Protein AF-A0A850TLX6-F1 (afdb_monomer_lite)

Secondary structure (DSSP, 8-state):
-PPPPP-STT-TTSSS--HHHHHHHHPPP----------TTTTTS--TTT--S------PPPPP----PPPSSSPPPHHHHHHHHTPPP---------SSS-HHHHHHHHHHHHHHT-S--S----TTTTTSSS-----GGGS-SSPPP-TTTTS-TTT-GGGT----

Organism: Grus americana (NCBI:txid9117)

Sequence (168 aa):
SSAQIAGIYNSPFRKSPDPMELLLRKSKPLSHRRQQMKSPFAYELYDWPTCRRPPTFPTAQPLPPIGRQKPQGPFRDTAEVLRQRYKPLEPTLRVAASINSPLEKAREEMKRERWGNRIHDNKFLPFSSYHKNEKYDPSIHRSGKYGQETYGIKHFREVQPKKWVADK

pLDDT: mean 72.55, std 11.27, range [43.19, 91.62]

Structure (mmCIF, N/CA/C/O backbone):
data_AF-A0A850TLX6-F1
#
_entry.id   AF-A0A850TLX6-F1
#
loop_
_atom_site.group_PDB
_atom_site.id
_atom_site.type_symbol
_atom_site.label_atom_id
_atom_site.label_alt_id
_atom_site.label_comp_id
_atom_site.label_asym_id
_atom_site.label_entity_id
_atom_site.label_seq_id
_atom_site.pdbx_PDB_ins_code
_atom_site.Cartn_x
_atom_site.Cartn_y
_atom_site.Cartn_z
_atom_site.occupancy
_atom_site.B_iso_or_equiv
_atom_site.auth_seq_id
_atom_site.auth_comp_id
_atom_site.auth_asym_id
_atom_site.auth_atom_id
_atom_site.pdbx_PDB_model_num
ATOM 1 N N . SER A 1 1 ? 16.279 1.098 36.290 1.00 43.19 1 SER A N 1
ATOM 2 C CA . SER A 1 1 ? 14.892 0.938 36.770 1.00 43.19 1 SER A CA 1
ATOM 3 C C . SER A 1 1 ? 14.023 1.962 36.057 1.00 43.19 1 SER A C 1
ATOM 5 O O . SER A 1 1 ? 14.469 3.086 35.868 1.00 43.19 1 SER A O 1
ATOM 7 N N . SER A 1 2 ? 12.829 1.595 35.589 1.00 59.00 2 SER A N 1
ATOM 8 C CA . SER A 1 2 ? 11.867 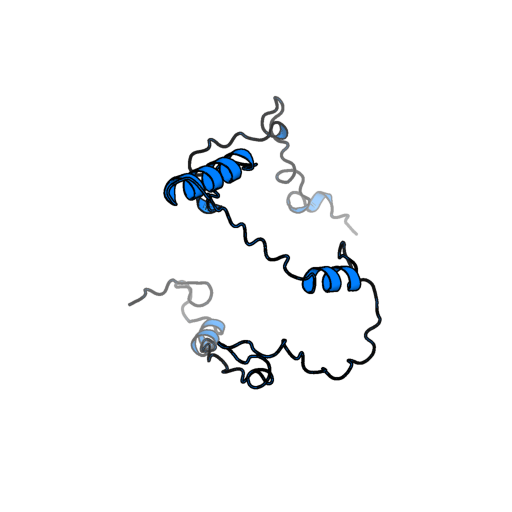2.567 35.050 1.00 59.00 2 SER A CA 1
ATOM 9 C C . SER A 1 2 ? 11.149 3.251 36.213 1.00 59.00 2 SER A C 1
ATOM 11 O O . SER A 1 2 ? 10.559 2.562 37.044 1.00 59.00 2 SER A O 1
ATOM 13 N N . ALA A 1 3 ? 11.202 4.580 36.294 1.00 70.06 3 ALA A N 1
ATOM 14 C CA . ALA A 1 3 ? 10.450 5.326 37.297 1.00 70.06 3 ALA A CA 1
ATOM 15 C C . ALA A 1 3 ? 8.946 5.234 36.987 1.00 70.06 3 ALA A C 1
ATOM 17 O O . ALA A 1 3 ? 8.517 5.547 35.877 1.00 70.06 3 ALA A O 1
ATOM 18 N N . GLN A 1 4 ? 8.149 4.769 37.951 1.00 73.00 4 GLN A N 1
ATOM 19 C CA . GLN A 1 4 ? 6.698 4.688 37.807 1.00 73.00 4 GLN A CA 1
ATOM 20 C C . GLN A 1 4 ? 6.092 6.077 38.035 1.00 73.00 4 GLN A C 1
ATOM 22 O O . GLN A 1 4 ? 6.292 6.680 39.087 1.00 73.00 4 GLN A O 1
ATOM 27 N N . ILE A 1 5 ? 5.356 6.582 37.046 1.00 79.00 5 ILE A N 1
ATOM 28 C CA . ILE A 1 5 ? 4.640 7.858 37.143 1.00 79.00 5 ILE A CA 1
ATOM 29 C C . ILE A 1 5 ? 3.299 7.615 37.846 1.00 79.00 5 ILE A C 1
ATOM 31 O O . ILE A 1 5 ? 2.643 6.590 37.625 1.00 79.00 5 ILE A O 1
ATOM 35 N N . ALA A 1 6 ? 2.894 8.545 38.711 1.00 80.50 6 ALA A N 1
ATOM 36 C CA . ALA A 1 6 ? 1.598 8.479 39.366 1.00 80.50 6 ALA A CA 1
ATOM 37 C C . ALA A 1 6 ? 0.469 8.853 38.394 1.00 80.50 6 ALA A C 1
ATOM 39 O O . ALA A 1 6 ? 0.462 9.927 37.797 1.00 80.50 6 ALA A O 1
ATOM 40 N N . GLY A 1 7 ? -0.481 7.944 38.241 1.00 82.12 7 GLY A N 1
ATOM 41 C CA . GLY A 1 7 ? -1.732 8.084 37.516 1.00 82.12 7 GLY A CA 1
ATOM 42 C C . GLY A 1 7 ? -2.940 8.074 38.456 1.00 82.12 7 GLY A C 1
ATOM 43 O O . GLY A 1 7 ? -2.842 8.309 39.659 1.00 82.12 7 GLY A O 1
ATOM 44 N N . ILE A 1 8 ? -4.113 7.809 37.883 1.00 85.06 8 ILE A N 1
ATOM 45 C CA . ILE A 1 8 ? -5.410 7.982 38.556 1.00 85.06 8 ILE A CA 1
ATOM 46 C C . ILE A 1 8 ? -5.571 7.026 39.754 1.00 85.06 8 ILE A C 1
ATOM 48 O O . ILE A 1 8 ? -6.063 7.436 40.805 1.00 85.06 8 ILE A O 1
ATOM 52 N N . TYR A 1 9 ? -5.123 5.772 39.623 1.00 86.56 9 TYR A N 1
ATOM 53 C CA . TYR A 1 9 ? -5.321 4.723 40.636 1.00 86.56 9 TYR A CA 1
ATOM 54 C C . TYR A 1 9 ? -4.180 4.616 41.671 1.00 86.56 9 TYR A C 1
ATOM 56 O O . TYR A 1 9 ? -4.390 4.094 42.766 1.00 86.56 9 TYR A O 1
ATOM 64 N N . ASN A 1 10 ? -3.003 5.182 41.379 1.00 86.00 10 ASN A N 1
ATOM 65 C CA . ASN A 1 10 ? -1.830 5.269 42.266 1.00 86.00 10 ASN A CA 1
ATOM 66 C C . ASN A 1 10 ? -1.451 6.732 42.583 1.00 86.00 10 ASN A C 1
ATOM 68 O O . ASN A 1 10 ? -0.273 7.074 42.687 1.00 86.00 10 ASN A O 1
ATOM 72 N N . SER A 1 11 ? -2.459 7.600 42.712 1.00 84.62 11 SER A N 1
ATOM 73 C CA . SER A 1 11 ? -2.281 9.021 43.022 1.00 84.62 11 SER A CA 1
ATOM 74 C C . SER A 1 11 ? -1.550 9.229 44.359 1.00 84.62 11 SER A C 1
ATOM 76 O O . SER A 1 11 ? -1.941 8.622 45.360 1.00 84.62 11 SER A O 1
ATOM 78 N N . PRO A 1 12 ? -0.550 10.132 44.425 1.00 84.69 12 PRO A N 1
ATOM 79 C CA . PRO A 1 12 ? 0.241 10.365 45.634 1.00 84.69 12 PRO A CA 1
ATOM 80 C C . PRO A 1 12 ? -0.555 11.100 46.721 1.00 84.69 12 PRO A C 1
ATOM 82 O O . PRO A 1 12 ? -0.139 11.149 47.873 1.00 84.69 12 PRO A O 1
ATOM 85 N N . PHE A 1 13 ? -1.709 11.671 46.366 1.00 85.44 13 PHE A N 1
ATOM 86 C CA . PHE A 1 13 ? -2.575 12.410 47.2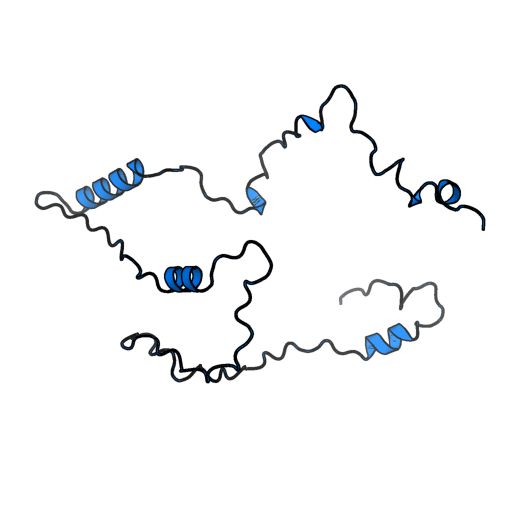84 1.00 85.44 13 PHE A CA 1
ATOM 87 C C . PHE A 1 13 ? -3.518 11.503 48.084 1.00 85.44 13 PHE A C 1
ATOM 89 O O . PHE A 1 13 ? -4.249 11.980 48.952 1.00 85.44 13 PHE A O 1
ATOM 96 N N . ARG A 1 14 ? -3.537 10.195 47.796 1.00 82.38 14 ARG A N 1
ATOM 97 C CA . ARG A 1 14 ? -4.359 9.217 48.513 1.00 82.38 14 ARG A CA 1
ATOM 98 C C . ARG A 1 14 ? -3.504 8.449 49.518 1.00 82.38 14 ARG A C 1
ATOM 100 O O . ARG A 1 14 ? -2.403 8.014 49.206 1.00 82.38 14 ARG A O 1
ATOM 107 N N . LYS A 1 15 ? -4.040 8.252 50.729 1.00 85.56 15 LYS A N 1
ATOM 108 C CA . LYS A 1 15 ? -3.360 7.522 51.818 1.00 85.56 15 LYS A CA 1
ATOM 109 C C . LYS A 1 15 ? -3.225 6.020 51.543 1.00 85.56 15 LYS A C 1
ATOM 111 O O . LYS A 1 15 ? -2.346 5.376 52.102 1.00 85.56 15 LYS A O 1
ATOM 116 N N . SER A 1 1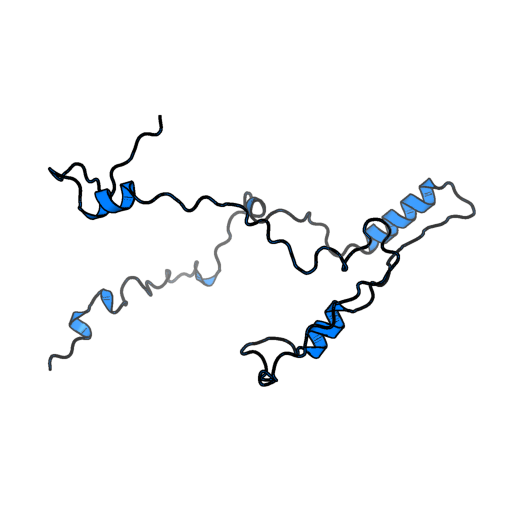6 ? -4.098 5.464 50.707 1.00 84.19 16 SER A N 1
ATOM 117 C CA . SER A 1 16 ? -4.092 4.057 50.314 1.00 84.19 16 SER A CA 1
ATOM 118 C C . SER A 1 16 ? -4.344 3.907 48.807 1.00 84.19 16 SER A C 1
ATOM 120 O O . SER A 1 16 ? -4.963 4.788 48.199 1.00 84.19 16 SER A O 1
ATOM 122 N N . PRO A 1 17 ? -3.862 2.812 48.187 1.00 83.69 17 PRO A N 1
ATOM 123 C CA . PRO A 1 17 ? -4.107 2.534 46.775 1.00 83.69 17 PRO A CA 1
ATOM 124 C C . PRO A 1 17 ? -5.599 2.361 46.489 1.00 83.69 17 PRO A C 1
ATOM 126 O O . PRO A 1 17 ? -6.332 1.801 47.306 1.00 83.69 17 PRO A O 1
ATOM 129 N N . ASP A 1 18 ? -6.037 2.799 45.310 1.00 89.12 18 ASP A N 1
ATOM 130 C CA . ASP A 1 18 ? -7.401 2.546 44.851 1.00 89.12 18 ASP A CA 1
ATOM 131 C C . ASP A 1 18 ? -7.635 1.028 44.677 1.00 89.12 18 ASP A C 1
ATOM 133 O O . ASP A 1 18 ? -6.722 0.320 44.240 1.00 89.12 18 ASP A O 1
ATOM 137 N N . PRO A 1 19 ? -8.830 0.484 44.977 1.00 91.62 19 PRO A N 1
ATOM 138 C CA . PRO A 1 19 ? -9.124 -0.931 44.746 1.00 91.62 19 PRO A CA 1
ATOM 139 C C . PRO A 1 19 ? -8.804 -1.402 43.317 1.00 91.62 19 PRO A C 1
ATOM 141 O O . PRO A 1 19 ? -8.367 -2.538 43.125 1.00 91.62 19 PRO A O 1
ATOM 144 N N . MET A 1 20 ? -8.950 -0.525 42.319 1.00 90.06 20 MET A N 1
ATOM 145 C CA . MET A 1 20 ? -8.614 -0.819 40.927 1.00 90.06 20 MET A CA 1
ATOM 146 C C . MET A 1 20 ? -7.104 -1.008 40.704 1.00 90.06 20 MET A C 1
ATOM 148 O O . MET A 1 20 ? -6.705 -1.877 39.932 1.00 90.06 20 MET A O 1
ATOM 152 N N . GLU A 1 21 ? -6.246 -0.276 41.424 1.00 90.19 21 GLU A N 1
ATOM 153 C CA . GLU A 1 21 ? -4.782 -0.446 41.380 1.00 90.19 21 GLU A CA 1
ATOM 154 C C . GLU A 1 21 ? -4.382 -1.864 41.815 1.00 90.19 21 GLU A C 1
ATOM 156 O O . GLU A 1 21 ? -3.504 -2.491 41.217 1.00 90.19 21 GLU A O 1
ATOM 161 N N . LEU A 1 22 ? -5.063 -2.414 42.827 1.00 88.69 22 LEU A N 1
ATOM 162 C CA . LEU A 1 22 ? -4.810 -3.776 43.306 1.00 88.69 22 LEU A CA 1
ATOM 163 C C . LEU A 1 22 ? -5.201 -4.837 42.269 1.00 88.69 22 LEU A C 1
ATOM 165 O O . LEU A 1 22 ? -4.529 -5.865 42.166 1.00 88.69 22 LEU A O 1
ATOM 169 N N . LEU A 1 23 ? -6.263 -4.596 41.497 1.00 90.44 23 LEU A N 1
ATOM 170 C CA . LEU A 1 23 ? -6.683 -5.475 40.403 1.00 90.44 23 LEU A CA 1
ATOM 171 C C . LEU A 1 23 ? -5.700 -5.408 39.229 1.00 90.44 23 LEU A C 1
ATOM 173 O O . LEU A 1 23 ? -5.268 -6.447 38.727 1.00 90.44 23 LEU A O 1
ATOM 177 N N . LEU A 1 24 ? -5.282 -4.201 38.841 1.00 85.69 24 LEU A N 1
ATOM 178 C CA . LEU A 1 24 ? -4.341 -3.984 37.741 1.00 85.69 24 LEU A CA 1
ATOM 179 C C . LEU A 1 24 ? -2.971 -4.610 38.023 1.00 85.69 24 LEU A C 1
ATOM 181 O O . LEU A 1 24 ? -2.413 -5.258 37.139 1.00 85.69 24 LEU A O 1
ATOM 185 N N . ARG A 1 25 ? -2.468 -4.533 39.262 1.00 84.75 25 ARG A N 1
ATOM 186 C CA . ARG A 1 25 ? -1.218 -5.207 39.669 1.00 84.75 25 ARG A CA 1
ATOM 187 C C . ARG A 1 25 ? -1.258 -6.727 39.518 1.00 84.75 25 ARG A C 1
ATOM 189 O O . ARG A 1 25 ? -0.219 -7.346 39.308 1.00 84.75 25 ARG A O 1
ATOM 196 N N . LYS A 1 26 ? -2.439 -7.337 39.652 1.00 88.00 26 LYS A N 1
ATOM 197 C CA . LYS A 1 26 ? -2.631 -8.786 39.477 1.00 88.00 26 LYS A CA 1
ATOM 198 C C . LYS A 1 26 ? -2.806 -9.176 38.012 1.00 88.00 26 LYS A C 1
ATOM 200 O O . LYS A 1 26 ? -2.608 -10.342 37.669 1.00 88.00 26 LYS A O 1
ATOM 205 N N . SER A 1 27 ? -3.175 -8.226 37.153 1.00 83.69 27 SER A N 1
ATOM 206 C 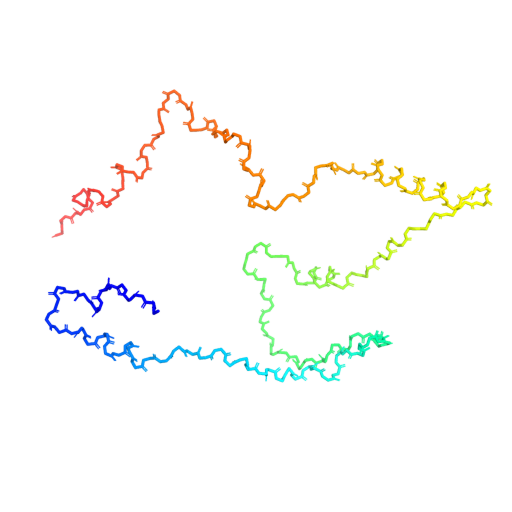CA . SER A 1 27 ? -3.290 -8.472 35.723 1.00 83.69 27 SER A CA 1
ATOM 207 C C . SER A 1 27 ? -1.900 -8.700 35.128 1.00 83.69 27 SER A C 1
ATOM 209 O O . SER A 1 27 ? -0.984 -7.894 35.285 1.00 83.69 27 SER A O 1
ATOM 211 N N . LYS A 1 28 ? -1.715 -9.840 34.463 1.00 80.25 28 LYS A N 1
ATOM 212 C CA . LYS A 1 28 ? -0.536 -10.075 33.631 1.00 80.25 28 LYS A CA 1
ATOM 213 C C . LYS A 1 28 ? -0.909 -9.665 32.210 1.00 80.25 28 LYS A C 1
ATOM 215 O O . LYS A 1 28 ? -1.974 -10.087 31.752 1.00 80.25 28 LYS A O 1
ATOM 220 N N . PRO A 1 29 ? -0.075 -8.885 31.499 1.00 75.00 29 PRO A N 1
ATOM 221 C CA . PRO A 1 29 ? -0.309 -8.662 30.084 1.00 75.00 29 PRO A CA 1
ATOM 222 C C . PRO A 1 29 ? -0.386 -10.028 29.409 1.00 75.00 29 PRO A C 1
ATOM 224 O O . PRO A 1 29 ? 0.418 -10.918 29.710 1.00 75.00 29 PRO A O 1
ATOM 227 N N . LEU A 1 30 ? -1.375 -10.209 28.532 1.00 71.81 30 LEU A N 1
ATOM 228 C CA . LEU A 1 30 ? -1.444 -11.400 27.701 1.00 71.81 30 LEU A CA 1
ATOM 229 C C . LEU A 1 30 ? -0.112 -11.481 26.964 1.00 71.81 30 LEU A C 1
ATOM 231 O O . LEU A 1 30 ? 0.188 -10.647 26.109 1.00 71.81 30 LEU A O 1
ATOM 235 N N . SER A 1 31 ? 0.723 -12.450 27.349 1.00 65.56 31 SER A N 1
ATOM 236 C CA . SER A 1 31 ? 1.919 -12.756 26.584 1.00 65.56 31 SER A CA 1
ATOM 237 C C . SER A 1 31 ? 1.429 -12.996 25.168 1.00 65.56 31 SER A C 1
ATOM 239 O O . SER A 1 31 ? 0.516 -13.803 24.964 1.00 65.56 31 SER A O 1
ATOM 241 N N . HIS A 1 32 ? 1.997 -12.279 24.199 1.00 62.28 32 HIS A N 1
ATOM 242 C CA . HIS A 1 32 ? 1.855 -12.636 22.800 1.00 62.28 32 HIS A CA 1
ATOM 243 C C . HIS A 1 32 ? 2.573 -13.974 22.612 1.00 62.28 32 HIS A C 1
ATOM 245 O O . HIS A 1 32 ? 3.652 -14.068 22.032 1.00 62.28 32 HIS A O 1
ATOM 251 N N . ARG A 1 33 ? 1.982 -15.050 23.134 1.00 58.69 33 ARG A N 1
ATOM 252 C CA . ARG A 1 33 ? 2.254 -16.379 22.649 1.00 58.69 33 ARG A CA 1
ATOM 253 C C . ARG A 1 33 ? 1.824 -16.270 21.202 1.00 58.69 33 ARG A C 1
ATOM 255 O O . ARG A 1 33 ? 0.629 -16.173 20.924 1.00 58.69 33 ARG A O 1
ATOM 262 N N . ARG A 1 34 ? 2.803 -16.197 20.294 1.00 58.66 34 ARG A N 1
ATOM 263 C CA . ARG A 1 34 ? 2.591 -16.556 18.898 1.00 58.66 34 ARG A CA 1
ATOM 2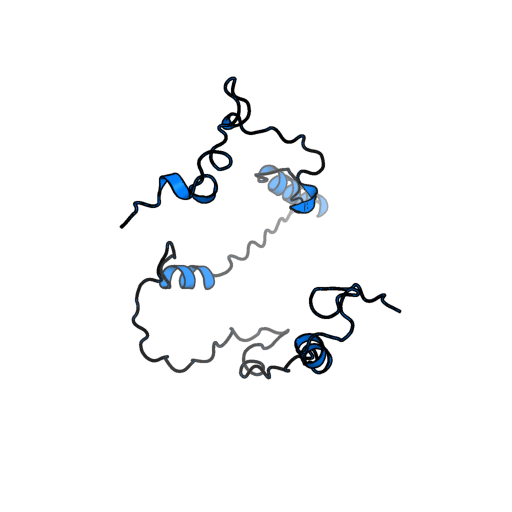64 C C . ARG A 1 34 ? 1.920 -17.912 18.974 1.00 58.66 34 ARG A C 1
ATOM 266 O O . ARG A 1 34 ? 2.579 -18.920 19.227 1.00 58.66 34 ARG A O 1
ATOM 273 N N . GLN A 1 35 ? 0.595 -17.925 18.877 1.00 59.22 35 GLN A N 1
ATOM 274 C CA . GLN A 1 35 ? -0.096 -19.140 18.545 1.00 59.22 35 GLN A CA 1
ATOM 275 C C . GLN A 1 35 ? 0.559 -19.526 17.232 1.00 59.22 35 GLN A C 1
ATOM 277 O O . GLN A 1 35 ? 0.475 -18.793 16.246 1.00 59.22 35 GLN A O 1
ATOM 282 N N . GLN A 1 36 ? 1.335 -20.605 17.268 1.00 57.91 36 GLN A N 1
ATOM 283 C CA . GLN A 1 36 ? 1.683 -21.337 16.072 1.00 57.91 36 GLN A CA 1
ATOM 284 C C . GLN A 1 36 ? 0.330 -21.798 15.541 1.00 57.91 36 GLN A C 1
ATOM 286 O O . GLN A 1 36 ? -0.151 -22.871 15.899 1.00 57.91 36 GLN A O 1
ATOM 291 N N . MET A 1 37 ? -0.356 -20.918 14.806 1.00 50.84 37 MET A N 1
ATOM 292 C CA . MET A 1 37 ? -1.473 -21.303 13.977 1.00 50.84 37 MET A CA 1
ATOM 293 C C . MET A 1 37 ? -0.852 -22.310 13.029 1.00 50.84 37 MET A C 1
ATOM 295 O O . MET A 1 37 ? -0.171 -21.945 12.072 1.00 50.84 37 MET A O 1
ATOM 299 N N . LYS A 1 38 ? -1.022 -23.594 13.349 1.00 55.81 38 LYS A N 1
ATOM 300 C CA . LYS A 1 38 ? -0.909 -24.648 12.360 1.00 55.81 38 LYS A CA 1
ATOM 301 C C . LYS A 1 38 ? -2.009 -24.322 11.369 1.00 55.81 38 LYS A C 1
ATOM 303 O O . LYS A 1 38 ? -3.168 -24.655 11.591 1.00 55.81 38 LYS A O 1
ATOM 308 N N . SER A 1 39 ? -1.660 -23.527 10.364 1.00 51.66 39 SER A N 1
ATOM 309 C CA . SER A 1 39 ? -2.538 -23.263 9.245 1.00 51.66 39 SER A CA 1
ATOM 310 C C . SER A 1 39 ? -2.941 -24.639 8.714 1.00 51.66 39 SER A C 1
ATOM 312 O O . SER A 1 39 ? -2.050 -25.406 8.336 1.00 51.66 39 SER A O 1
ATOM 314 N N . PRO A 1 40 ? -4.241 -24.978 8.681 1.00 55.62 40 PRO A N 1
ATOM 315 C CA . PRO A 1 40 ? -4.680 -26.237 8.088 1.00 55.62 40 PRO A CA 1
ATOM 316 C C . PRO A 1 40 ? -4.333 -26.311 6.589 1.00 55.62 40 PRO A C 1
ATOM 318 O O . PRO A 1 40 ? -4.455 -27.363 5.980 1.00 55.62 40 PRO A O 1
ATOM 321 N N . PHE A 1 41 ? -3.855 -25.202 6.012 1.00 52.69 41 PHE A N 1
ATOM 322 C CA . PHE A 1 41 ? -3.504 -25.020 4.609 1.00 52.69 41 PHE A CA 1
ATOM 323 C C . PHE A 1 41 ? -1.993 -25.077 4.337 1.00 52.69 41 PHE A C 1
ATOM 325 O O . PHE A 1 41 ? -1.576 -24.882 3.198 1.00 52.69 41 PHE A O 1
ATOM 332 N N . ALA A 1 42 ? -1.149 -25.287 5.353 1.00 50.31 42 ALA A N 1
ATOM 333 C CA . ALA A 1 42 ? 0.298 -25.141 5.184 1.00 50.31 42 ALA A CA 1
ATOM 334 C C . ALA A 1 42 ? 0.969 -26.273 4.388 1.00 50.31 42 ALA A C 1
ATOM 336 O O . ALA A 1 42 ? 2.076 -26.060 3.905 1.00 50.31 42 ALA A O 1
ATOM 337 N N . TYR A 1 43 ? 0.344 -27.448 4.249 1.00 52.09 43 TYR A N 1
ATOM 338 C CA . TYR A 1 43 ? 1.039 -28.617 3.692 1.00 52.09 43 TYR A CA 1
ATOM 339 C C . TYR A 1 43 ? 0.708 -28.943 2.227 1.00 52.09 43 TYR A C 1
ATOM 341 O O . TYR A 1 43 ? 1.500 -29.628 1.590 1.00 52.09 43 TYR A O 1
ATOM 349 N N . GLU A 1 44 ? -0.386 -28.423 1.654 1.00 54.72 44 GLU A N 1
ATOM 350 C CA . GLU A 1 44 ? -0.783 -28.764 0.269 1.00 54.72 44 GLU A CA 1
ATOM 351 C C . GLU A 1 44 ? -0.717 -27.598 -0.726 1.00 54.72 44 GLU A C 1
ATOM 353 O O . GLU A 1 44 ? -0.787 -27.818 -1.933 1.00 54.72 44 GLU A O 1
ATOM 358 N N . LEU A 1 45 ? -0.582 -26.353 -0.254 1.00 53.34 45 LEU A N 1
ATOM 359 C CA . LEU A 1 45 ? -0.819 -25.182 -1.106 1.00 53.34 45 LEU A CA 1
ATOM 360 C C . LEU A 1 45 ? 0.412 -24.719 -1.910 1.00 53.34 45 LEU A C 1
ATOM 362 O O . LEU A 1 45 ? 0.245 -24.058 -2.934 1.00 53.34 45 LEU A O 1
ATOM 366 N N . TYR A 1 46 ? 1.637 -25.041 -1.479 1.00 54.47 46 TYR A N 1
ATOM 367 C CA . TYR A 1 46 ? 2.857 -24.510 -2.099 1.00 54.47 46 TYR A CA 1
ATOM 368 C C . TYR A 1 46 ? 3.976 -25.551 -2.213 1.00 54.47 46 TYR A C 1
ATOM 370 O O . TYR A 1 46 ? 4.543 -25.977 -1.214 1.00 54.47 46 TYR A O 1
ATOM 378 N N . ASP A 1 47 ? 4.363 -25.869 -3.450 1.00 58.47 47 ASP A N 1
ATOM 379 C CA . ASP A 1 47 ? 5.598 -26.592 -3.795 1.00 58.47 47 ASP A CA 1
ATOM 380 C C . ASP A 1 47 ? 6.754 -25.587 -3.985 1.00 58.47 47 ASP A C 1
ATOM 382 O O . ASP A 1 47 ? 7.358 -25.490 -5.051 1.00 58.47 47 ASP A O 1
ATOM 386 N N . TRP A 1 48 ? 6.983 -24.718 -2.995 1.00 48.19 48 TRP A N 1
ATOM 387 C CA . TRP A 1 48 ? 8.064 -23.724 -3.037 1.00 48.19 48 TRP A CA 1
ATOM 388 C C . TRP A 1 48 ? 9.407 -24.411 -2.724 1.00 48.19 48 TRP A C 1
ATOM 390 O O . TRP A 1 48 ? 9.471 -25.153 -1.744 1.00 48.19 48 TRP A O 1
ATOM 400 N N . PRO A 1 49 ? 10.491 -24.177 -3.491 1.00 60.91 49 PRO A N 1
ATOM 401 C CA . PRO A 1 49 ? 10.695 -23.101 -4.469 1.00 60.91 49 PRO A CA 1
ATOM 402 C C . PRO A 1 49 ? 10.368 -23.463 -5.923 1.00 60.91 49 PRO A C 1
ATOM 404 O O . PRO A 1 49 ? 10.473 -22.615 -6.805 1.00 60.91 49 PRO A O 1
ATOM 407 N N . THR A 1 50 ? 10.011 -24.713 -6.200 1.00 67.88 50 THR A N 1
ATOM 408 C CA . THR A 1 50 ? 9.899 -25.239 -7.562 1.00 67.88 50 THR A CA 1
ATOM 409 C C . THR A 1 50 ? 8.626 -24.827 -8.298 1.00 67.88 50 THR A C 1
ATOM 411 O O . THR A 1 50 ? 8.635 -24.847 -9.526 1.00 67.88 50 THR A O 1
ATOM 414 N N . CYS A 1 51 ? 7.555 -24.446 -7.589 1.00 60.25 51 CYS A N 1
ATOM 415 C CA . CYS A 1 51 ? 6.273 -23.956 -8.119 1.00 60.25 51 CYS A CA 1
ATOM 416 C C . CYS A 1 51 ? 5.756 -24.736 -9.341 1.00 60.25 51 CYS A C 1
ATOM 418 O O . CYS A 1 51 ? 5.166 -24.158 -10.251 1.00 60.25 51 CYS A O 1
ATOM 420 N N . ARG A 1 52 ? 5.988 -26.054 -9.397 1.00 63.41 52 ARG A N 1
ATOM 421 C CA . ARG A 1 52 ? 5.665 -26.865 -10.585 1.00 63.41 52 ARG A CA 1
ATOM 422 C C . ARG A 1 52 ? 4.170 -27.090 -10.765 1.00 63.41 52 ARG A C 1
ATOM 424 O O . ARG A 1 52 ? 3.735 -27.475 -11.845 1.00 63.41 52 ARG A O 1
ATOM 431 N N . ARG A 1 53 ? 3.390 -26.888 -9.705 1.00 58.31 53 ARG A N 1
ATOM 432 C CA . ARG A 1 53 ? 1.942 -27.082 -9.696 1.00 58.31 53 ARG A CA 1
ATOM 433 C C . ARG A 1 53 ? 1.251 -25.724 -9.565 1.00 58.31 53 ARG A C 1
ATOM 435 O O . ARG A 1 53 ? 1.688 -24.918 -8.740 1.00 58.31 53 ARG A O 1
ATOM 442 N N . PRO A 1 54 ? 0.192 -25.454 -10.351 1.00 57.47 54 PRO A N 1
ATOM 443 C CA . PRO A 1 54 ? -0.644 -24.285 -10.118 1.00 57.47 54 PRO A CA 1
ATOM 444 C C . PRO A 1 54 ? -1.230 -24.363 -8.699 1.00 57.47 54 PRO A C 1
ATOM 446 O O . PRO A 1 54 ? -1.450 -25.470 -8.203 1.00 57.47 54 PRO A O 1
ATOM 449 N N . PRO A 1 55 ? -1.471 -23.223 -8.028 1.00 56.94 55 PRO A N 1
ATOM 450 C CA . PRO A 1 55 ? -2.029 -23.221 -6.684 1.00 56.94 55 PRO A CA 1
ATOM 451 C C . PRO A 1 55 ? -3.392 -23.917 -6.697 1.00 56.94 55 PRO A C 1
ATOM 453 O O . PRO A 1 55 ? -4.375 -23.386 -7.220 1.00 56.94 55 PRO A O 1
ATOM 456 N N . THR A 1 56 ? -3.445 -25.118 -6.125 1.00 55.00 56 THR A N 1
ATOM 457 C CA . THR A 1 56 ? -4.695 -25.836 -5.901 1.00 55.00 56 THR A CA 1
ATOM 458 C C . THR A 1 56 ? -5.374 -25.175 -4.716 1.00 55.00 56 THR A C 1
ATOM 460 O O . THR A 1 56 ? -5.045 -25.448 -3.565 1.00 55.00 56 THR A O 1
ATOM 463 N N . PHE A 1 57 ? -6.301 -24.255 -4.980 1.00 57.78 57 PHE A N 1
ATOM 464 C CA . PHE A 1 57 ? -7.190 -23.772 -3.931 1.00 57.78 57 PHE A CA 1
ATOM 465 C C . PHE A 1 57 ? -7.977 -24.984 -3.428 1.00 57.78 57 PHE A C 1
ATOM 467 O O . PHE A 1 57 ? -8.680 -25.597 -4.238 1.00 57.78 57 PHE A O 1
ATOM 474 N N . PRO A 1 58 ? -7.863 -25.376 -2.146 1.00 60.25 58 PRO A N 1
ATOM 475 C CA . PRO A 1 58 ? -8.693 -26.452 -1.646 1.00 60.25 58 PRO A CA 1
ATOM 476 C C . PRO A 1 58 ? -10.138 -26.026 -1.857 1.00 60.25 58 PRO A C 1
ATOM 478 O O . PRO A 1 58 ? -10.509 -24.875 -1.596 1.00 60.25 58 PRO A O 1
ATOM 481 N N . THR A 1 59 ? -10.930 -26.943 -2.399 1.00 58.53 59 THR A N 1
ATOM 482 C CA . THR A 1 59 ? -12.362 -26.761 -2.583 1.00 58.53 59 THR A CA 1
ATOM 483 C C . THR A 1 59 ? -12.975 -26.652 -1.192 1.00 58.53 59 THR A C 1
ATOM 485 O O . THR A 1 59 ? -13.350 -27.647 -0.579 1.00 58.53 59 THR A O 1
ATOM 488 N N . ALA A 1 60 ? -12.985 -25.437 -0.639 1.00 61.06 60 ALA A N 1
ATOM 489 C CA . ALA A 1 60 ? -13.668 -25.153 0.606 1.00 61.06 60 ALA A CA 1
ATOM 490 C C . ALA A 1 60 ? -15.118 -25.595 0.422 1.00 61.06 60 ALA A C 1
ATOM 492 O O . ALA A 1 60 ? -15.721 -25.305 -0.618 1.00 61.06 60 ALA A O 1
ATOM 493 N N . GLN A 1 61 ? -15.651 -26.332 1.401 1.00 71.25 61 GLN A N 1
ATOM 494 C CA . GLN A 1 61 ? -17.053 -26.725 1.364 1.00 71.25 61 GLN A CA 1
ATOM 495 C C . GLN A 1 61 ? -17.898 -25.477 1.082 1.00 71.25 61 GLN A C 1
ATOM 497 O O . GLN A 1 61 ? -17.627 -24.427 1.679 1.00 71.25 61 GLN A O 1
ATOM 502 N N . PRO A 1 62 ? -18.860 -25.556 0.146 1.00 63.72 62 PRO A N 1
ATOM 503 C CA . PRO A 1 62 ? -19.687 -24.414 -0.190 1.00 63.72 62 PRO A CA 1
ATOM 504 C C . PRO A 1 62 ? -20.347 -23.930 1.096 1.00 63.72 62 PRO A C 1
ATOM 506 O O . PRO A 1 62 ? -21.091 -24.667 1.743 1.00 63.72 62 PRO A O 1
ATOM 509 N N . LEU A 1 63 ? -20.014 -22.700 1.494 1.00 68.81 63 LEU A N 1
ATOM 510 C CA . LEU A 1 63 ? -20.677 -22.062 2.619 1.00 68.81 63 LEU A CA 1
ATOM 511 C C . LEU A 1 63 ? -22.185 -22.048 2.329 1.00 68.81 63 LEU A C 1
ATOM 513 O O . LEU A 1 63 ? -22.572 -21.924 1.158 1.00 68.81 63 LEU A O 1
ATOM 517 N N . PRO A 1 64 ? -23.039 -22.165 3.364 1.00 73.50 64 PRO A N 1
ATOM 518 C CA . PRO A 1 64 ? -24.474 -21.992 3.179 1.00 73.50 64 PRO A CA 1
ATOM 519 C C . PRO A 1 64 ? -24.707 -20.682 2.420 1.00 73.50 64 PRO A C 1
ATOM 521 O O . PRO A 1 64 ? -23.925 -19.746 2.614 1.00 73.50 64 PRO A O 1
ATOM 524 N N . PRO A 1 65 ? -25.714 -20.602 1.533 1.00 65.62 65 PRO A N 1
ATOM 525 C CA . PRO A 1 65 ? -25.936 -19.434 0.694 1.00 65.62 65 PRO A CA 1
ATOM 526 C C . PRO A 1 65 ? -26.197 -18.199 1.565 1.00 65.62 65 PRO A C 1
ATOM 528 O O . PRO A 1 65 ? -27.328 -17.878 1.917 1.00 65.62 65 PRO A O 1
ATOM 531 N N . ILE A 1 66 ? -25.121 -17.496 1.919 1.00 64.38 66 ILE A N 1
ATOM 532 C CA . ILE A 1 66 ? -25.159 -16.149 2.462 1.00 64.38 66 ILE A CA 1
ATOM 533 C C . ILE A 1 66 ? -25.762 -15.334 1.329 1.00 64.38 66 ILE A C 1
ATOM 535 O O . ILE A 1 66 ? -25.231 -15.351 0.213 1.00 64.38 66 ILE A O 1
ATOM 539 N N . GLY A 1 67 ? -26.922 -14.723 1.584 1.00 64.50 67 GLY A N 1
ATOM 540 C CA . GLY A 1 67 ? -27.662 -13.977 0.575 1.00 64.50 67 GLY A CA 1
ATOM 541 C C . GLY A 1 67 ? -26.690 -13.112 -0.218 1.00 64.50 67 GLY A C 1
ATOM 542 O O . GLY A 1 67 ? -25.921 -12.361 0.380 1.00 64.50 67 GLY A O 1
ATOM 543 N N . ARG A 1 68 ? -26.675 -13.279 -1.547 1.00 66.56 68 ARG A N 1
ATOM 544 C CA . ARG A 1 68 ? -25.789 -12.568 -2.485 1.00 66.56 68 ARG A CA 1
ATOM 545 C C . ARG A 1 68 ? -26.179 -11.089 -2.575 1.00 66.56 68 ARG A C 1
ATOM 547 O O . ARG A 1 68 ? -26.485 -10.574 -3.644 1.00 66.56 68 ARG A O 1
ATOM 554 N N . GLN A 1 69 ? -26.261 -10.421 -1.434 1.00 74.06 69 GLN A N 1
ATOM 555 C CA . GLN A 1 69 ? -26.546 -9.008 -1.342 1.00 74.06 69 GLN A CA 1
ATOM 556 C C . GLN A 1 69 ? -25.282 -8.254 -1.724 1.00 74.06 69 GLN A C 1
ATOM 558 O O . GLN A 1 69 ? -24.171 -8.616 -1.327 1.00 74.06 69 GLN A O 1
ATOM 563 N N . LYS A 1 70 ? -25.464 -7.199 -2.517 1.00 76.12 70 LYS A N 1
ATOM 564 C CA . LYS A 1 70 ? -24.385 -6.272 -2.825 1.00 76.12 70 LYS A CA 1
ATOM 565 C C . LYS A 1 70 ? -23.823 -5.752 -1.494 1.00 76.12 70 LYS A C 1
ATOM 567 O O . LYS A 1 70 ? -24.610 -5.260 -0.682 1.00 76.12 70 LYS A O 1
ATOM 572 N N . PRO A 1 71 ? -22.506 -5.854 -1.252 1.00 77.62 71 PRO A N 1
ATOM 573 C CA . PRO A 1 71 ? -21.915 -5.300 -0.044 1.00 77.62 71 PRO A CA 1
ATOM 574 C C . PRO A 1 71 ? -22.269 -3.813 0.059 1.00 77.62 71 PRO A C 1
ATOM 576 O O . PRO A 1 71 ? -22.204 -3.077 -0.928 1.00 77.62 71 PRO A O 1
ATOM 579 N N . GLN A 1 72 ? -22.686 -3.380 1.248 1.00 83.12 72 GLN A N 1
ATOM 580 C CA . GLN A 1 72 ? -23.103 -2.002 1.479 1.00 83.12 72 GLN A CA 1
ATOM 581 C C . GLN A 1 72 ? -21.917 -1.056 1.256 1.00 83.12 72 GLN A C 1
ATOM 583 O O . GLN A 1 72 ? -20.902 -1.161 1.939 1.00 83.12 72 GLN A O 1
ATOM 588 N N . GLY A 1 73 ? -22.052 -0.127 0.308 1.00 84.31 73 GLY A N 1
ATOM 589 C CA . GLY A 1 73 ? -21.034 0.877 -0.001 1.00 84.31 73 GLY A CA 1
ATOM 590 C C . GLY A 1 73 ? -20.645 0.920 -1.483 1.00 84.31 73 GLY A C 1
ATOM 591 O O . GLY A 1 73 ? -21.262 0.254 -2.318 1.00 84.31 73 GLY A O 1
ATOM 592 N N . PRO A 1 74 ? -19.614 1.706 -1.837 1.00 89.50 74 PRO A N 1
ATOM 593 C CA . PRO A 1 74 ? -19.144 1.882 -3.212 1.00 89.50 74 PRO A CA 1
ATOM 594 C C . PRO A 1 74 ? -18.251 0.715 -3.670 1.00 89.50 74 PRO A C 1
ATOM 596 O O . PRO A 1 74 ? -17.253 0.907 -4.364 1.00 89.50 74 PRO A O 1
ATOM 599 N N . PHE A 1 75 ? -18.566 -0.506 -3.241 1.00 87.50 75 PHE A N 1
ATOM 600 C CA . PHE A 1 75 ? -17.793 -1.687 -3.594 1.00 87.50 75 PHE A CA 1
ATOM 601 C C . PHE A 1 75 ? -18.170 -2.176 -4.992 1.00 87.50 75 PHE A C 1
ATOM 603 O O . PHE A 1 75 ? -19.341 -2.171 -5.387 1.00 87.50 75 PHE A O 1
ATOM 610 N N . ARG A 1 76 ? -17.144 -2.590 -5.738 1.00 87.25 76 ARG A N 1
ATOM 611 C CA . ARG A 1 76 ? -17.290 -3.195 -7.064 1.00 87.25 76 ARG A CA 1
ATOM 612 C C . ARG A 1 76 ? -17.917 -4.576 -6.947 1.00 87.25 76 ARG A C 1
ATOM 614 O O . ARG A 1 76 ? -17.881 -5.192 -5.880 1.00 87.25 76 ARG A O 1
ATOM 621 N N . ASP A 1 77 ? -18.485 -5.048 -8.049 1.00 87.12 77 ASP A N 1
ATOM 622 C CA . ASP A 1 77 ? -19.083 -6.373 -8.066 1.00 87.12 77 ASP A CA 1
ATOM 623 C C . ASP A 1 77 ? -18.034 -7.459 -7.780 1.00 87.12 77 ASP A C 1
ATOM 625 O O . ASP A 1 77 ? -16.871 -7.379 -8.187 1.00 87.12 77 ASP A O 1
ATOM 629 N N . THR A 1 78 ? -18.458 -8.493 -7.061 1.00 84.38 78 THR A N 1
ATOM 630 C CA . THR A 1 78 ? -17.593 -9.605 -6.655 1.00 84.38 78 THR A CA 1
ATOM 631 C C . THR A 1 78 ? -16.977 -10.318 -7.858 1.00 84.38 78 THR A C 1
ATOM 633 O O . THR A 1 78 ? -15.798 -10.674 -7.811 1.00 84.38 78 THR A O 1
ATOM 636 N N . ALA A 1 79 ? -17.722 -10.459 -8.961 1.00 85.69 79 ALA A N 1
ATOM 637 C CA . ALA A 1 79 ? -17.210 -11.070 -10.182 1.00 85.69 79 ALA A CA 1
ATOM 638 C C . ALA A 1 79 ? -16.098 -10.225 -10.826 1.00 85.69 79 ALA A C 1
ATOM 640 O O . ALA A 1 79 ? -15.097 -10.770 -11.294 1.00 85.69 79 ALA A O 1
ATOM 641 N N . GLU A 1 80 ? -16.219 -8.895 -10.801 1.00 89.00 80 GLU A N 1
ATOM 642 C CA . GLU A 1 80 ? -15.187 -7.993 -11.320 1.00 89.00 80 GLU A CA 1
ATOM 643 C C . GLU A 1 80 ? -13.896 -8.068 -10.506 1.00 89.00 80 GLU A C 1
ATOM 645 O O . GLU A 1 80 ? -12.807 -8.153 -11.080 1.00 89.00 80 GLU A O 1
ATOM 650 N N . VAL A 1 81 ? -14.015 -8.074 -9.175 1.00 88.62 81 VAL A N 1
ATOM 651 C CA . VAL A 1 81 ? -12.867 -8.182 -8.265 1.00 88.62 81 VAL A CA 1
ATOM 652 C C . VAL A 1 81 ? -12.141 -9.512 -8.473 1.00 88.62 81 VAL A C 1
ATOM 654 O O . VAL A 1 81 ? -10.912 -9.537 -8.562 1.00 88.62 81 VAL A O 1
ATOM 657 N N . LEU A 1 82 ? -12.883 -10.616 -8.609 1.00 87.12 82 LEU A N 1
ATOM 658 C CA . LEU A 1 82 ? -12.302 -11.928 -8.900 1.00 87.12 82 LEU A CA 1
ATOM 659 C C . LEU A 1 82 ? -11.600 -11.941 -10.261 1.00 87.12 82 LEU A C 1
ATOM 661 O O . LEU A 1 82 ? -10.456 -12.385 -10.347 1.00 87.12 82 LEU A O 1
ATOM 665 N N . ARG A 1 83 ? -12.224 -11.388 -11.308 1.00 87.94 83 ARG A N 1
ATOM 666 C CA . ARG A 1 83 ? -11.607 -11.279 -12.639 1.00 87.94 83 ARG A CA 1
ATOM 667 C C . ARG A 1 83 ? -10.308 -10.477 -12.604 1.00 87.94 83 ARG A C 1
ATOM 669 O O . ARG A 1 83 ? -9.348 -10.852 -13.265 1.00 87.94 83 ARG A O 1
ATOM 676 N N . GLN A 1 84 ? -10.260 -9.395 -11.831 1.00 88.00 84 GLN A N 1
ATOM 677 C CA . GLN A 1 84 ? -9.047 -8.596 -11.674 1.00 88.00 84 GLN A CA 1
ATOM 678 C C . GLN A 1 84 ? -7.955 -9.360 -10.914 1.00 88.00 84 GLN A C 1
ATOM 680 O O . GLN A 1 84 ? -6.793 -9.311 -11.308 1.00 88.00 84 GLN A O 1
ATOM 685 N N . ARG A 1 85 ? -8.324 -10.093 -9.855 1.00 86.94 85 ARG A N 1
ATOM 686 C CA . ARG A 1 85 ? -7.393 -10.899 -9.049 1.00 86.94 85 ARG A CA 1
ATOM 687 C C . ARG A 1 85 ? -6.741 -12.017 -9.858 1.00 86.94 85 ARG A C 1
ATOM 689 O O . ARG A 1 85 ? -5.561 -12.288 -9.669 1.00 86.94 85 ARG A O 1
ATOM 696 N N . TYR A 1 86 ? -7.512 -12.660 -10.729 1.00 85.94 86 TYR A N 1
ATOM 697 C CA . TYR A 1 86 ? -7.047 -13.756 -11.577 1.00 85.94 86 TYR A CA 1
ATOM 698 C C . TYR A 1 86 ? -6.661 -13.303 -12.986 1.00 85.94 86 TYR A C 1
ATOM 700 O O . TYR A 1 86 ? -6.450 -14.152 -13.851 1.00 85.94 86 TYR A O 1
ATOM 708 N N . LYS A 1 87 ? -6.552 -11.989 -13.238 1.00 88.56 87 LYS A N 1
ATOM 709 C CA . LYS A 1 87 ? -6.028 -11.487 -14.509 1.00 88.56 87 LYS A CA 1
ATOM 710 C C . LYS A 1 87 ? -4.616 -12.066 -14.683 1.00 88.56 87 LYS A C 1
ATOM 712 O O . LYS A 1 87 ? -3.778 -11.832 -13.807 1.00 88.56 87 LYS A O 1
ATOM 717 N N . PRO A 1 88 ? -4.340 -12.814 -15.769 1.00 84.06 88 PRO A N 1
ATOM 718 C CA . PRO A 1 88 ? -3.004 -13.318 -16.032 1.00 84.06 88 PRO A CA 1
ATOM 719 C C . PRO A 1 88 ? -2.010 -12.164 -16.001 1.00 84.06 88 PRO A C 1
ATOM 721 O O . PRO A 1 88 ? -2.264 -11.102 -16.577 1.00 84.06 88 PRO A O 1
ATOM 724 N N . LEU A 1 89 ? -0.894 -12.366 -15.304 1.00 76.06 89 LEU A N 1
ATOM 725 C CA . LEU A 1 89 ? 0.217 -11.437 -15.404 1.00 76.06 89 LEU A CA 1
ATOM 726 C C . LEU A 1 89 ? 0.657 -11.451 -16.862 1.00 76.06 89 LEU A C 1
ATOM 728 O O . LEU A 1 89 ? 1.048 -12.496 -17.371 1.00 76.06 89 LEU A O 1
ATOM 732 N N . GLU A 1 90 ? 0.564 -10.310 -17.530 1.00 73.31 90 GLU A N 1
ATOM 733 C CA . GLU A 1 90 ? 1.218 -10.113 -18.815 1.00 73.31 90 GLU A CA 1
ATOM 734 C C . GLU A 1 90 ? 2.716 -9.996 -18.493 1.00 73.31 90 GLU A C 1
ATOM 736 O O . GLU A 1 90 ? 3.115 -9.023 -17.842 1.00 73.31 90 GLU A O 1
ATOM 741 N N . PRO A 1 91 ? 3.557 -11.000 -18.817 1.00 63.12 91 PRO A N 1
ATOM 742 C CA . PRO A 1 91 ? 4.972 -10.923 -18.509 1.00 63.12 91 PRO A CA 1
ATOM 743 C C . PRO A 1 91 ? 5.586 -9.840 -19.392 1.00 63.12 91 PRO A C 1
ATOM 745 O O . PRO A 1 91 ? 5.889 -10.058 -20.561 1.00 63.12 91 PRO A O 1
ATOM 748 N N . THR A 1 92 ? 5.790 -8.651 -18.833 1.00 69.81 92 THR A N 1
ATOM 749 C CA . THR A 1 92 ? 6.422 -7.533 -19.540 1.00 69.81 92 THR A CA 1
ATOM 750 C C . THR A 1 92 ? 7.945 -7.709 -19.583 1.00 69.81 92 THR A C 1
ATOM 752 O O . THR A 1 92 ? 8.698 -6.813 -19.193 1.00 69.81 92 THR A O 1
ATOM 755 N N . LEU A 1 93 ? 8.432 -8.879 -20.016 1.00 74.38 93 LEU A N 1
ATOM 756 C CA . LEU A 1 93 ? 9.856 -9.079 -20.264 1.00 74.38 93 LEU A CA 1
ATOM 757 C C . LEU A 1 93 ? 10.226 -8.307 -21.533 1.00 74.38 93 LEU A 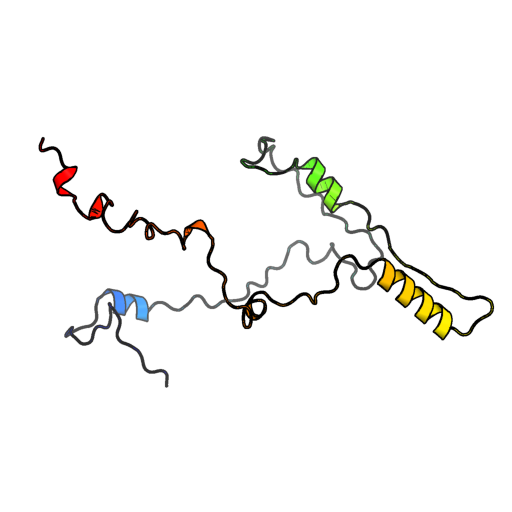C 1
ATOM 759 O O . LEU A 1 93 ? 9.947 -8.738 -22.647 1.00 74.38 93 LEU A O 1
ATOM 763 N N . ARG A 1 94 ? 10.835 -7.135 -21.358 1.00 68.44 94 ARG A N 1
ATOM 764 C CA . ARG A 1 94 ? 11.352 -6.332 -22.470 1.00 68.44 94 ARG A CA 1
ATOM 765 C C . ARG A 1 94 ? 12.774 -6.789 -22.784 1.00 68.44 94 ARG A C 1
ATOM 767 O O . ARG A 1 94 ? 13.643 -6.679 -21.921 1.00 68.44 94 ARG A O 1
ATOM 774 N N . VAL A 1 95 ? 12.992 -7.293 -23.996 1.00 75.75 95 VAL A N 1
ATOM 775 C CA . VAL A 1 95 ? 14.306 -7.713 -24.500 1.00 75.75 95 VAL A CA 1
ATOM 776 C C . VAL A 1 95 ? 14.763 -6.700 -25.541 1.00 75.75 95 VAL A C 1
ATOM 778 O O . VAL A 1 95 ? 14.027 -6.407 -26.477 1.00 75.75 95 VAL A O 1
ATOM 781 N N . ALA A 1 96 ? 15.974 -6.177 -25.372 1.00 68.50 96 ALA A N 1
ATOM 782 C CA . ALA A 1 96 ? 16.655 -5.374 -26.376 1.00 68.50 96 ALA A CA 1
ATOM 783 C C . ALA A 1 96 ? 17.875 -6.165 -26.855 1.00 68.50 96 ALA A C 1
ATOM 785 O O . ALA A 1 96 ? 18.704 -6.577 -26.041 1.00 68.50 96 ALA A O 1
ATOM 786 N N . ALA A 1 97 ? 17.965 -6.399 -28.160 1.00 69.56 97 ALA A N 1
ATOM 787 C CA . ALA A 1 97 ? 19.094 -7.064 -28.793 1.00 69.56 97 ALA A CA 1
ATOM 788 C C . ALA A 1 97 ? 19.620 -6.173 -29.914 1.00 69.56 97 ALA A C 1
ATOM 790 O O . ALA A 1 97 ? 18.838 -5.588 -30.659 1.00 69.56 97 ALA A O 1
ATOM 791 N N . SER A 1 98 ? 20.941 -6.094 -30.039 1.00 73.69 98 SER A N 1
ATOM 792 C CA . SER A 1 98 ? 21.581 -5.456 -31.182 1.00 73.69 98 SER A CA 1
ATOM 793 C C . SER A 1 98 ? 22.435 -6.476 -31.910 1.00 73.69 98 SER A C 1
ATOM 795 O O . SER A 1 98 ? 23.240 -7.174 -31.297 1.00 73.69 98 SER A O 1
ATOM 797 N N . ILE A 1 99 ? 22.228 -6.562 -33.220 1.00 74.31 99 ILE A N 1
ATOM 798 C CA . ILE A 1 99 ? 22.887 -7.531 -34.101 1.00 74.31 99 ILE A CA 1
ATOM 799 C C . ILE A 1 99 ? 24.314 -7.071 -34.429 1.00 74.31 99 ILE A C 1
ATOM 801 O O . ILE A 1 99 ? 25.225 -7.883 -34.522 1.00 74.31 99 ILE A O 1
ATOM 805 N N . ASN A 1 100 ? 24.517 -5.756 -34.554 1.00 77.62 100 ASN A N 1
ATOM 806 C CA . ASN A 1 100 ? 25.748 -5.172 -35.094 1.00 77.62 100 ASN A CA 1
ATOM 807 C C . ASN A 1 100 ? 26.507 -4.305 -34.086 1.00 77.62 100 ASN A C 1
ATOM 809 O O . ASN A 1 100 ? 27.495 -3.667 -34.446 1.00 77.62 100 ASN A O 1
ATOM 813 N N . SER A 1 101 ? 26.042 -4.217 -32.836 1.00 73.56 101 SER A N 1
ATOM 814 C CA . SER A 1 101 ? 26.676 -3.360 -31.840 1.00 73.56 101 SER A CA 1
ATOM 815 C C . SER A 1 101 ? 26.962 -4.070 -30.525 1.00 73.56 101 SER A C 1
ATOM 817 O O . SER A 1 101 ? 26.226 -4.982 -30.149 1.00 73.56 101 SER A O 1
ATOM 819 N N . PRO A 1 102 ? 27.967 -3.595 -29.766 1.00 83.25 102 PRO A N 1
ATOM 820 C CA . PRO A 1 102 ? 28.244 -4.104 -28.432 1.00 83.25 102 PRO A CA 1
ATOM 821 C C . PRO A 1 102 ? 27.004 -4.070 -27.535 1.00 83.25 102 PRO A C 1
ATOM 823 O O . PRO A 1 102 ? 26.174 -3.161 -27.642 1.00 83.25 102 PRO A O 1
ATOM 826 N N . LEU A 1 103 ? 26.930 -5.027 -26.608 1.00 83.12 103 LEU A N 1
ATOM 827 C CA . LEU A 1 103 ? 25.848 -5.182 -25.629 1.00 83.12 103 LEU A CA 1
ATOM 828 C C . LEU A 1 103 ? 25.509 -3.878 -24.886 1.00 83.12 103 LEU A C 1
ATOM 830 O O . LEU A 1 103 ? 24.348 -3.627 -24.568 1.00 83.12 103 LEU A O 1
ATOM 834 N N . GLU A 1 104 ? 26.505 -3.026 -24.640 1.00 83.88 104 GLU A N 1
ATOM 835 C CA . GLU A 1 104 ? 26.315 -1.740 -23.965 1.00 83.88 104 GLU A CA 1
ATOM 836 C C . GLU A 1 104 ? 25.402 -0.780 -24.735 1.00 83.88 104 GLU A C 1
ATOM 838 O O . GLU A 1 104 ? 24.553 -0.136 -24.122 1.00 83.88 104 GLU A O 1
ATOM 843 N N . LYS A 1 105 ? 25.460 -0.751 -26.073 1.00 83.75 105 LYS A N 1
ATOM 844 C CA . LYS A 1 105 ? 24.559 0.108 -26.860 1.00 83.75 105 LYS A CA 1
ATOM 845 C C . LYS A 1 105 ? 23.101 -0.343 -26.757 1.00 83.75 105 LYS A C 1
ATOM 847 O O . LYS A 1 105 ? 22.222 0.491 -26.566 1.00 83.75 105 LYS A O 1
ATOM 852 N N . ALA A 1 106 ? 22.849 -1.654 -26.774 1.00 83.50 106 ALA A N 1
ATOM 853 C CA . ALA A 1 106 ? 21.501 -2.195 -26.570 1.00 83.50 106 ALA A CA 1
ATOM 854 C C . ALA A 1 106 ? 20.956 -1.855 -25.166 1.00 83.50 106 ALA A C 1
ATOM 856 O O . ALA A 1 106 ? 19.772 -1.556 -24.994 1.00 83.50 106 ALA A O 1
ATOM 857 N N . ARG A 1 107 ? 21.829 -1.842 -24.146 1.00 83.06 107 ARG A N 1
ATOM 858 C CA . ARG A 1 107 ? 21.474 -1.405 -22.784 1.00 83.06 107 ARG A CA 1
ATOM 859 C C . ARG A 1 107 ? 21.152 0.089 -22.726 1.00 83.06 107 ARG A C 1
ATOM 861 O O . ARG A 1 107 ? 20.220 0.476 -22.019 1.00 83.06 107 ARG A O 1
ATOM 868 N N . GLU A 1 108 ? 21.909 0.925 -23.429 1.00 87.06 108 GLU A N 1
ATOM 869 C CA . GLU A 1 108 ? 21.681 2.372 -23.498 1.00 87.06 108 GLU A CA 1
ATOM 870 C C . GLU A 1 108 ? 20.389 2.735 -24.235 1.00 87.06 108 GLU A C 1
ATOM 872 O O . GLU A 1 108 ? 19.635 3.577 -23.747 1.00 87.06 108 GLU A O 1
ATOM 877 N N . GLU A 1 109 ? 20.084 2.074 -25.351 1.00 84.69 109 GLU A N 1
ATOM 878 C CA . GLU A 1 109 ? 18.824 2.262 -26.079 1.00 84.69 109 GLU A CA 1
ATOM 879 C C . GLU A 1 109 ? 17.618 1.894 -25.212 1.00 84.69 109 GLU A C 1
ATOM 881 O O . GLU A 1 109 ? 16.692 2.696 -25.075 1.00 84.69 109 GLU A O 1
ATOM 886 N N . MET A 1 110 ? 17.674 0.759 -24.503 1.00 83.56 110 MET A N 1
ATOM 887 C CA . MET A 1 110 ? 16.608 0.372 -23.574 1.00 83.56 110 MET A CA 1
ATOM 888 C C . MET A 1 110 ? 16.423 1.402 -22.444 1.00 83.56 110 MET A C 1
ATOM 890 O O . MET A 1 110 ? 15.298 1.672 -22.015 1.00 83.56 110 MET A O 1
ATOM 894 N N . LYS A 1 111 ? 17.514 1.997 -21.937 1.00 85.06 111 LYS A N 1
ATOM 895 C CA . LYS A 1 111 ? 17.438 3.090 -20.950 1.00 85.06 111 LYS A CA 1
ATOM 896 C C . LYS A 1 111 ? 16.804 4.342 -21.559 1.00 85.06 111 LYS A C 1
ATOM 898 O O . LYS A 1 111 ? 15.974 4.960 -20.899 1.00 85.06 111 LYS A O 1
ATOM 903 N N . ARG A 1 112 ? 17.151 4.692 -22.801 1.00 84.88 112 ARG A N 1
ATOM 904 C CA . ARG A 1 112 ? 16.628 5.864 -23.519 1.00 84.88 112 ARG A CA 1
ATOM 905 C C . ARG A 1 112 ? 15.130 5.750 -23.796 1.00 84.88 112 ARG A C 1
ATOM 907 O O . ARG A 1 112 ? 14.395 6.686 -23.500 1.00 84.88 112 ARG A O 1
ATOM 914 N N . GLU A 1 113 ? 14.659 4.600 -24.271 1.00 82.75 113 GLU A N 1
ATOM 915 C CA . GLU A 1 113 ? 13.223 4.349 -24.459 1.00 82.75 113 GLU A CA 1
ATOM 916 C C . GLU A 1 113 ? 12.452 4.405 -23.139 1.00 82.75 113 GLU A C 1
ATOM 918 O O . GLU A 1 113 ? 11.361 4.973 -23.067 1.00 82.75 113 GLU A O 1
ATOM 923 N N . ARG A 1 114 ? 13.010 3.833 -22.064 1.00 79.56 114 ARG A N 1
ATOM 924 C CA . ARG A 1 114 ? 12.405 3.927 -20.726 1.00 79.56 114 ARG A CA 1
ATOM 925 C C . ARG A 1 114 ? 12.356 5.365 -20.224 1.00 79.56 114 ARG A C 1
ATOM 927 O O . ARG A 1 114 ? 11.398 5.721 -19.547 1.00 79.56 114 ARG A O 1
ATOM 934 N N . TRP A 1 115 ? 13.361 6.168 -20.560 1.00 80.88 115 TRP A N 1
ATOM 935 C CA . TRP A 1 115 ? 13.404 7.582 -20.215 1.00 80.88 115 TRP A CA 1
ATOM 936 C C . TRP A 1 115 ? 12.340 8.392 -20.952 1.00 80.88 115 TRP A C 1
ATOM 938 O O . TRP A 1 115 ? 11.621 9.155 -20.319 1.00 80.88 115 TRP A O 1
ATOM 948 N N . GLY A 1 116 ? 12.170 8.163 -22.258 1.00 81.88 116 GLY A N 1
ATOM 949 C CA . GLY A 1 116 ? 11.145 8.841 -23.059 1.00 81.88 116 GLY A CA 1
ATOM 950 C C . GLY A 1 116 ? 9.709 8.500 -22.645 1.00 81.88 116 GLY A C 1
ATOM 951 O O . GLY A 1 116 ? 8.822 9.334 -22.762 1.00 81.88 116 GLY A O 1
ATOM 952 N N . ASN A 1 117 ? 9.482 7.299 -22.103 1.00 77.19 117 ASN A N 1
ATOM 953 C CA . ASN A 1 117 ? 8.170 6.853 -21.619 1.00 77.19 117 ASN A CA 1
ATOM 954 C C . ASN A 1 117 ? 7.901 7.190 -20.136 1.00 77.19 117 ASN A C 1
ATOM 956 O O . ASN A 1 117 ? 6.938 6.682 -19.551 1.00 77.19 117 ASN A O 1
ATOM 960 N N . ARG A 1 118 ? 8.756 7.990 -19.484 1.00 76.31 118 ARG A N 1
ATOM 961 C CA . ARG A 1 118 ? 8.606 8.327 -18.065 1.00 76.31 118 ARG A CA 1
ATOM 962 C C . ARG A 1 118 ? 7.569 9.441 -17.889 1.00 76.31 118 ARG A C 1
ATOM 964 O O . ARG A 1 118 ? 7.797 10.574 -18.279 1.00 76.31 118 ARG A O 1
ATOM 971 N N . ILE A 1 119 ? 6.431 9.116 -17.270 1.00 79.94 119 ILE A N 1
ATOM 972 C CA . ILE A 1 119 ? 5.333 10.075 -17.016 1.00 79.94 119 ILE A CA 1
ATOM 973 C C . ILE A 1 119 ? 5.685 11.066 -15.893 1.00 79.94 119 ILE A C 1
ATOM 975 O O . ILE A 1 119 ? 5.159 12.174 -15.855 1.00 79.94 119 ILE A O 1
ATOM 979 N N . HIS A 1 120 ? 6.551 10.676 -14.955 1.00 78.62 120 HIS A N 1
ATOM 980 C CA . HIS A 1 120 ? 6.864 11.495 -13.792 1.00 78.62 120 HIS A CA 1
ATOM 981 C C . HIS A 1 120 ? 8.301 11.310 -13.314 1.00 78.62 120 HIS A C 1
ATOM 983 O O . HIS A 1 120 ? 8.796 10.190 -13.149 1.00 78.62 120 HIS A O 1
ATOM 989 N N . ASP A 1 121 ? 8.925 12.445 -13.022 1.00 76.88 121 ASP A N 1
ATOM 990 C CA . ASP A 1 121 ? 10.347 12.549 -12.740 1.00 76.88 121 ASP A CA 1
ATOM 991 C C . ASP A 1 121 ? 10.666 12.617 -11.248 1.00 76.88 121 ASP A C 1
ATOM 993 O O . ASP A 1 121 ? 11.793 12.305 -10.842 1.00 76.88 121 ASP A O 1
ATOM 997 N N . ASN A 1 122 ? 9.683 12.987 -10.418 1.00 78.44 122 ASN A N 1
ATOM 998 C CA . ASN A 1 122 ? 9.934 13.154 -8.996 1.00 78.44 122 ASN A CA 1
ATOM 999 C C . ASN A 1 122 ? 10.093 11.794 -8.318 1.00 78.44 122 ASN A C 1
ATOM 1001 O O . ASN A 1 122 ? 9.372 10.825 -8.583 1.00 78.44 122 ASN A O 1
ATOM 1005 N N . LYS A 1 123 ? 11.068 11.742 -7.414 1.00 78.62 123 LYS A N 1
ATOM 1006 C CA . LYS A 1 123 ? 11.326 10.575 -6.577 1.00 78.62 123 LYS A CA 1
ATOM 1007 C C . LYS A 1 123 ? 10.121 10.365 -5.663 1.00 78.62 123 LYS A C 1
ATOM 1009 O O . LYS A 1 123 ? 9.622 11.318 -5.073 1.00 78.62 123 LYS A O 1
ATOM 1014 N N . PHE A 1 124 ? 9.675 9.120 -5.526 1.00 76.31 124 PHE A N 1
ATOM 1015 C CA . PHE A 1 124 ? 8.659 8.776 -4.539 1.00 76.31 124 PHE A CA 1
ATOM 1016 C C . PHE A 1 124 ? 9.263 8.948 -3.141 1.00 76.31 124 PHE A C 1
ATOM 1018 O O . PHE A 1 124 ? 10.105 8.153 -2.721 1.00 76.31 124 PHE A O 1
ATOM 1025 N N . LEU A 1 125 ? 8.896 10.030 -2.454 1.00 79.31 125 LEU A N 1
ATOM 1026 C CA . LEU A 1 125 ? 9.349 10.303 -1.095 1.00 79.31 125 LEU A CA 1
ATOM 1027 C C . LEU A 1 125 ? 8.356 9.704 -0.090 1.00 79.31 125 LEU A C 1
ATOM 1029 O O . LEU A 1 125 ? 7.147 9.748 -0.325 1.00 79.31 125 LEU A O 1
ATOM 1033 N N . PRO A 1 126 ? 8.828 9.165 1.045 1.00 80.38 126 PRO A N 1
ATOM 1034 C CA . PRO A 1 126 ? 7.936 8.726 2.106 1.00 80.38 126 PRO A CA 1
ATOM 1035 C C . PRO A 1 126 ? 7.124 9.907 2.656 1.00 80.38 126 PRO A C 1
ATOM 1037 O O . PRO A 1 126 ? 7.609 11.039 2.736 1.00 80.38 126 PRO A O 1
ATOM 1040 N N . PHE A 1 127 ? 5.893 9.622 3.086 1.00 71.25 127 PHE A N 1
ATOM 1041 C CA . PHE A 1 127 ? 4.934 10.622 3.578 1.00 71.25 127 PHE A CA 1
ATOM 1042 C C . PHE A 1 127 ? 5.508 11.521 4.686 1.00 71.25 127 PHE A C 1
ATOM 1044 O O . PHE A 1 127 ? 5.158 12.690 4.793 1.00 71.25 127 PHE A O 1
ATOM 1051 N N . SER A 1 128 ? 6.424 10.986 5.496 1.00 76.31 128 SER A N 1
ATOM 1052 C CA . SER A 1 128 ? 7.046 11.706 6.601 1.00 76.31 128 SER A CA 1
ATOM 1053 C C . SER A 1 128 ? 8.021 12.790 6.145 1.00 76.31 128 SER A C 1
ATOM 1055 O O . SER A 1 128 ? 8.260 13.725 6.902 1.00 76.31 128 SER A O 1
ATOM 1057 N N . SER A 1 129 ? 8.602 12.684 4.944 1.00 71.12 129 SER A N 1
ATOM 1058 C CA . SER A 1 129 ? 9.595 13.635 4.427 1.00 71.12 129 SER A CA 1
ATOM 1059 C C . SER A 1 129 ? 9.072 14.571 3.346 1.00 71.12 129 SER A C 1
ATOM 1061 O O . SER A 1 129 ? 9.754 15.544 3.045 1.00 71.12 129 SER A O 1
ATOM 1063 N N . TYR A 1 130 ? 7.907 14.285 2.763 1.00 67.00 130 TYR A N 1
ATOM 1064 C CA . TYR A 1 130 ? 7.412 14.986 1.575 1.00 67.00 130 TYR A CA 1
ATOM 1065 C C . TYR A 1 130 ? 7.230 16.501 1.810 1.00 67.00 130 TYR A C 1
ATOM 1067 O O . TYR A 1 130 ? 7.602 17.290 0.954 1.00 67.00 130 TYR A O 1
ATOM 1075 N N . HIS A 1 131 ? 6.805 16.918 3.010 1.00 68.12 131 HIS A N 1
ATOM 1076 C CA . HIS A 1 131 ? 6.554 18.334 3.333 1.00 68.12 131 HIS A CA 1
ATOM 1077 C C . HIS A 1 131 ? 7.575 18.974 4.287 1.00 68.12 131 HIS A C 1
ATOM 1079 O O . HIS A 1 131 ? 7.332 20.059 4.803 1.00 68.12 131 HIS A O 1
ATOM 1085 N N . LYS A 1 132 ? 8.717 18.330 4.574 1.00 69.81 132 LYS A N 1
ATOM 1086 C CA . LYS A 1 132 ? 9.666 18.862 5.579 1.00 69.81 132 LYS A CA 1
ATOM 1087 C C . LYS A 1 132 ? 10.289 20.208 5.185 1.00 69.81 132 LYS A C 1
ATOM 1089 O O . LYS A 1 132 ? 10.681 20.960 6.068 1.00 69.81 132 LYS A O 1
ATOM 1094 N N . ASN A 1 133 ? 10.365 20.491 3.883 1.00 68.62 133 ASN A N 1
ATOM 1095 C CA . ASN A 1 133 ? 10.995 21.695 3.334 1.00 68.62 133 ASN A CA 1
ATOM 1096 C C . ASN A 1 133 ? 10.020 22.569 2.529 1.00 68.62 133 ASN A C 1
ATOM 1098 O O . ASN A 1 133 ? 10.408 23.638 2.063 1.00 68.62 133 ASN A O 1
ATOM 1102 N N . GLU A 1 134 ? 8.777 22.124 2.339 1.00 74.00 134 GLU A N 1
ATOM 1103 C CA . GLU A 1 134 ? 7.760 22.931 1.671 1.00 74.00 134 GLU A CA 1
ATOM 1104 C C . GLU A 1 134 ? 7.130 23.875 2.689 1.00 74.00 134 GLU A C 1
ATOM 1106 O O . GLU A 1 134 ? 6.638 23.461 3.741 1.00 74.00 134 GLU A O 1
ATOM 1111 N N . LYS A 1 135 ? 7.145 25.170 2.374 1.00 77.88 135 LYS A N 1
ATOM 1112 C CA . LYS A 1 135 ? 6.391 26.156 3.137 1.00 77.88 135 LYS A CA 1
ATOM 1113 C C . LYS A 1 135 ? 4.906 25.850 2.935 1.00 77.88 135 LYS A C 1
ATOM 1115 O O . LYS A 1 135 ? 4.434 25.840 1.805 1.00 77.88 135 LYS A O 1
ATOM 1120 N N . TYR A 1 136 ? 4.190 25.567 4.021 1.00 76.31 136 TYR A N 1
ATOM 1121 C CA . TYR A 1 136 ? 2.747 25.343 3.968 1.00 76.31 136 TYR A CA 1
ATOM 1122 C C . TYR A 1 136 ? 2.052 26.597 3.427 1.00 76.31 136 TYR A C 1
ATOM 1124 O O . TYR A 1 136 ? 2.045 27.629 4.104 1.00 76.31 136 TYR A O 1
ATOM 1132 N N . ASP A 1 137 ? 1.465 26.493 2.236 1.00 73.19 137 ASP A N 1
ATOM 1133 C CA . ASP A 1 137 ? 0.595 27.525 1.682 1.00 73.19 137 ASP A CA 1
ATOM 1134 C C . ASP A 1 137 ? -0.839 27.286 2.181 1.00 73.19 137 ASP A C 1
ATOM 1136 O O . ASP A 1 137 ? -1.484 26.302 1.798 1.00 73.19 137 ASP A O 1
ATOM 1140 N N . PRO A 1 138 ? -1.359 28.135 3.087 1.00 68.75 138 PRO A N 1
ATOM 1141 C CA . PRO A 1 138 ? -2.707 27.975 3.603 1.00 68.75 138 PRO A CA 1
ATOM 1142 C C . PRO A 1 138 ? -3.739 28.131 2.483 1.00 68.75 138 PRO A C 1
ATOM 1144 O O . PRO A 1 138 ? -3.663 29.042 1.663 1.00 68.75 138 PRO A O 1
ATOM 1147 N N . SER A 1 139 ? -4.744 27.253 2.495 1.00 70.56 139 SER A N 1
ATOM 1148 C CA . SER A 1 139 ? -5.899 27.325 1.594 1.00 70.56 139 SER A CA 1
ATOM 1149 C C . SER A 1 139 ? -6.507 28.734 1.565 1.00 70.56 139 SER A C 1
ATOM 1151 O O . SER A 1 139 ? -6.687 29.354 2.615 1.00 70.56 139 SER A O 1
ATOM 1153 N N . ILE A 1 140 ? -6.884 29.201 0.368 1.00 66.12 140 ILE A N 1
ATOM 1154 C CA . ILE A 1 140 ? -7.468 30.530 0.098 1.00 66.12 140 ILE A CA 1
ATOM 1155 C C . ILE A 1 140 ? -8.669 30.823 1.018 1.00 66.12 140 ILE A C 1
ATOM 1157 O O . ILE A 1 140 ? -8.890 31.962 1.425 1.00 66.12 140 ILE A O 1
ATOM 1161 N N . HIS A 1 141 ? -9.408 29.787 1.423 1.00 62.12 141 HIS A N 1
ATOM 1162 C CA . HIS A 1 141 ? -10.554 29.898 2.330 1.00 62.12 141 HIS A CA 1
ATOM 1163 C C . HIS A 1 141 ? -10.188 30.300 3.769 1.00 62.12 141 HIS A C 1
ATOM 1165 O O . HIS A 1 141 ? -11.069 30.673 4.539 1.00 62.12 141 HIS A O 1
ATOM 1171 N N . ARG A 1 142 ? -8.908 30.226 4.153 1.00 58.62 142 ARG A N 1
ATOM 1172 C CA . ARG A 1 142 ? -8.415 30.620 5.482 1.00 58.62 142 ARG A CA 1
ATOM 1173 C C . ARG A 1 142 ? -7.843 32.036 5.529 1.00 58.62 142 ARG A C 1
ATOM 1175 O O . ARG A 1 142 ? -7.761 32.599 6.614 1.00 58.62 142 ARG A O 1
ATOM 1182 N N . SER A 1 143 ? -7.438 32.601 4.393 1.00 61.16 143 SER A N 1
ATOM 1183 C CA . SER A 1 143 ? -6.709 33.877 4.307 1.00 61.16 143 SER A CA 1
ATOM 1184 C C . SER A 1 143 ? -7.563 35.030 3.763 1.00 61.16 143 SER A C 1
ATOM 1186 O O . SER A 1 143 ? -7.047 35.943 3.118 1.00 61.16 143 SER A O 1
ATOM 1188 N N . GLY A 1 144 ? -8.879 34.978 3.972 1.00 68.12 144 GLY A N 1
ATOM 1189 C CA . GLY A 1 144 ? -9.804 36.029 3.554 1.00 68.12 144 GLY A CA 1
ATOM 1190 C C . GLY A 1 144 ? -9.719 37.292 4.420 1.00 68.12 144 GLY A C 1
ATOM 1191 O O . GLY A 1 144 ? -9.279 37.262 5.566 1.00 68.12 144 GLY A O 1
ATOM 1192 N N . LYS A 1 145 ? -10.199 38.416 3.870 1.00 69.44 145 LYS A N 1
ATOM 1193 C CA . LYS A 1 145 ? -10.309 39.724 4.555 1.00 69.44 145 LYS A CA 1
ATOM 1194 C C . LYS A 1 145 ? -11.208 39.672 5.799 1.00 69.44 145 LYS A C 1
ATOM 1196 O O . LYS A 1 145 ? -11.051 40.462 6.724 1.00 69.44 145 LYS A O 1
ATOM 1201 N N . TYR A 1 146 ? -12.151 38.737 5.792 1.00 64.81 146 TYR A N 1
ATOM 1202 C CA . TYR A 1 146 ? -12.991 38.383 6.922 1.00 64.81 146 TYR A CA 1
ATOM 1203 C C . TYR A 1 146 ? -12.319 37.191 7.602 1.00 64.81 146 TYR A C 1
ATOM 1205 O O . TYR A 1 146 ? -12.114 36.159 6.965 1.00 64.81 146 TYR A O 1
ATOM 1213 N N . GLY A 1 147 ? -11.888 37.370 8.853 1.00 63.50 147 GLY A N 1
ATOM 1214 C CA . GLY A 1 147 ? -11.200 36.324 9.608 1.00 63.50 147 GLY A CA 1
ATOM 1215 C C . GLY A 1 147 ? -12.008 35.027 9.663 1.00 63.50 147 GLY A C 1
ATOM 1216 O O . GLY A 1 147 ? -13.223 35.031 9.473 1.00 63.50 147 GLY A O 1
ATOM 1217 N N . GLN A 1 148 ? -11.324 33.912 9.925 1.00 66.75 148 GLN A N 1
ATOM 1218 C CA . GLN A 1 148 ? -11.953 32.598 10.034 1.00 66.75 148 GLN A CA 1
ATOM 1219 C C . GLN A 1 148 ? -13.169 32.661 10.975 1.00 66.75 148 GLN A C 1
ATOM 1221 O O . GLN A 1 148 ? -13.040 33.050 12.139 1.00 66.75 148 GLN A O 1
ATOM 1226 N N . GLU A 1 149 ? -14.349 32.285 10.473 1.00 66.12 149 GLU A N 1
ATOM 1227 C CA . GLU A 1 149 ? -15.556 32.215 11.294 1.00 66.12 149 GLU A CA 1
ATOM 1228 C C . GLU A 1 149 ? -15.297 31.298 12.495 1.00 66.12 149 GLU A C 1
ATOM 1230 O O . GLU A 1 149 ? -14.816 30.173 12.355 1.00 66.12 149 GLU A O 1
ATOM 1235 N N . THR A 1 150 ? -15.631 31.769 13.700 1.00 66.94 150 THR A N 1
ATOM 1236 C CA . THR A 1 150 ? -15.477 31.014 14.963 1.00 66.94 150 THR A CA 1
ATOM 1237 C C . THR A 1 150 ? -16.517 29.895 15.116 1.00 66.94 150 THR A C 1
ATOM 1239 O O . THR A 1 150 ? -16.947 29.558 16.229 1.00 66.94 150 THR A O 1
ATOM 1242 N N . TYR A 1 151 ? -16.960 29.327 13.992 1.00 60.12 151 TYR A N 1
ATOM 1243 C CA . TYR A 1 151 ? -17.872 28.201 13.966 1.00 60.12 151 TYR A CA 1
ATOM 1244 C C . TYR A 1 151 ? -17.210 27.030 14.695 1.00 60.12 151 TYR A C 1
ATOM 1246 O O . TYR A 1 151 ? -16.134 26.566 14.328 1.00 60.12 151 TYR A O 1
ATOM 1254 N N . GLY A 1 152 ? -17.829 26.621 15.799 1.00 62.78 152 GLY A N 1
ATOM 1255 C CA . GLY A 1 152 ? -17.285 25.621 16.711 1.00 62.78 152 GLY A CA 1
ATOM 1256 C C . GLY A 1 152 ? -16.483 26.144 17.914 1.00 62.78 152 GLY A C 1
ATOM 1257 O O . GLY A 1 152 ? -15.884 25.364 18.638 1.00 62.78 152 GLY A O 1
ATOM 1258 N N . ILE A 1 153 ? -16.468 27.448 18.189 1.00 64.75 153 ILE A N 1
ATOM 1259 C CA . ILE A 1 153 ? -15.967 27.973 19.478 1.00 64.75 153 ILE A CA 1
ATOM 1260 C C . ILE A 1 153 ? -17.079 28.718 20.215 1.00 64.75 153 ILE A C 1
ATOM 1262 O O . ILE A 1 153 ? -17.243 28.568 21.421 1.00 64.75 153 ILE A O 1
ATOM 1266 N N . LYS A 1 154 ? -17.882 29.504 19.488 1.00 63.34 154 LYS A N 1
ATOM 1267 C CA . LYS A 1 154 ? -18.862 30.421 20.095 1.00 63.34 154 LYS A CA 1
ATOM 1268 C C . LYS A 1 154 ? -20.318 29.960 19.991 1.00 63.34 154 LYS A C 1
ATOM 1270 O O . LYS A 1 154 ? -21.154 30.380 20.785 1.00 63.34 154 LYS A O 1
ATOM 1275 N N . HIS A 1 155 ? -20.627 29.106 19.015 1.00 62.81 155 HIS A N 1
ATOM 1276 C CA . HIS A 1 155 ? -22.004 28.730 18.660 1.00 62.81 155 HIS A CA 1
ATOM 1277 C C . HIS A 1 155 ? -22.350 27.266 18.957 1.00 62.81 155 HIS A C 1
ATOM 1279 O O . HIS A 1 155 ? -23.416 26.797 18.562 1.00 62.81 155 HIS A O 1
ATOM 1285 N N . PHE A 1 156 ? -21.479 26.533 19.658 1.00 70.31 156 PHE A N 1
ATOM 1286 C CA . PHE A 1 156 ? -21.811 25.180 20.085 1.00 70.31 156 PHE A CA 1
ATOM 1287 C C . PHE A 1 156 ? -22.874 25.187 21.181 1.00 70.31 156 PHE A C 1
ATOM 1289 O O . PHE A 1 156 ? -22.862 26.015 22.093 1.00 70.31 156 PHE A O 1
ATOM 1296 N N . ARG A 1 157 ? -23.782 24.212 21.095 1.00 65.50 157 ARG A N 1
ATOM 1297 C CA . ARG A 1 157 ? -24.874 24.011 22.058 1.00 65.50 157 ARG A CA 1
ATOM 1298 C C . ARG A 1 157 ? -24.359 23.831 23.490 1.00 65.50 157 ARG A C 1
ATOM 1300 O O . ARG A 1 157 ? -25.015 24.273 24.425 1.00 65.50 157 ARG A O 1
ATOM 1307 N N . GLU A 1 158 ? -23.159 23.271 23.635 1.00 68.44 158 GLU A N 1
ATOM 1308 C CA . GLU A 1 158 ? -22.465 23.044 24.910 1.00 68.44 158 GLU A CA 1
ATOM 1309 C C . GLU A 1 158 ? -22.080 24.338 25.641 1.00 68.44 158 GLU A C 1
ATOM 1311 O O . GLU A 1 158 ? -22.022 24.356 26.866 1.00 68.44 158 GLU A O 1
ATOM 1316 N N . VAL A 1 159 ? -21.858 25.440 24.914 1.00 67.94 159 VAL A N 1
ATOM 1317 C CA . VAL A 1 159 ? -21.409 26.718 25.496 1.00 67.94 159 VAL A CA 1
ATOM 1318 C C . VAL A 1 159 ? -22.574 27.496 26.119 1.00 67.94 159 VAL A C 1
ATOM 1320 O O . VAL A 1 159 ? -22.383 28.256 27.066 1.00 67.94 159 VAL A O 1
ATOM 1323 N N . GLN A 1 160 ? -23.800 27.308 25.619 1.00 66.88 160 GLN A N 1
ATOM 1324 C CA . GLN A 1 160 ? -25.009 27.940 26.166 1.00 66.88 160 GLN A CA 1
ATOM 1325 C C . GLN A 1 160 ? -26.125 26.908 26.383 1.00 66.88 160 GLN A C 1
ATOM 1327 O O . GLN A 1 160 ? -27.156 26.978 25.713 1.00 66.88 160 GLN A O 1
ATOM 1332 N N . PRO A 1 161 ? -25.971 25.975 27.342 1.00 66.50 161 PRO A N 1
ATOM 1333 C CA . PRO A 1 161 ? -26.954 24.915 27.575 1.00 66.50 161 PRO A CA 1
ATOM 1334 C C . PRO A 1 161 ? -28.330 25.483 27.956 1.00 66.50 161 PRO A C 1
ATOM 1336 O O . PRO A 1 161 ? -29.357 24.985 27.509 1.00 66.50 161 PRO A O 1
ATOM 1339 N N . LYS A 1 162 ? -28.357 26.609 28.680 1.00 68.19 162 LYS A N 1
ATOM 1340 C CA . LYS A 1 162 ? -29.586 27.304 29.104 1.00 68.19 162 LYS A CA 1
ATOM 1341 C C . LYS A 1 162 ? -30.409 27.911 27.961 1.00 68.19 162 LYS A C 1
ATOM 1343 O O . LYS A 1 162 ? -31.569 28.222 28.171 1.00 68.19 162 LYS A O 1
ATOM 1348 N N . LYS A 1 163 ? -29.837 28.103 26.765 1.00 68.81 163 LYS A N 1
ATOM 1349 C CA . LYS A 1 163 ? -30.592 28.608 25.600 1.00 68.81 163 LYS A CA 1
ATOM 1350 C C . LYS A 1 163 ? -31.493 27.550 24.965 1.00 68.81 163 LYS A C 1
ATOM 1352 O O . LYS A 1 163 ? -32.368 27.903 24.184 1.00 68.81 163 LYS A O 1
ATOM 1357 N N . TRP A 1 164 ? -31.226 26.275 25.241 1.00 62.50 164 TRP A N 1
ATOM 1358 C CA . TRP A 1 164 ? -31.837 25.139 24.547 1.00 62.50 164 TRP A CA 1
ATOM 1359 C C . TRP A 1 164 ? -32.638 24.223 25.476 1.00 62.50 164 TRP A C 1
ATOM 1361 O O . TRP A 1 164 ? -33.297 23.306 24.993 1.00 62.50 164 TRP A O 1
ATOM 1371 N N . VAL A 1 165 ? -32.593 24.459 26.790 1.00 66.88 165 VAL A N 1
ATOM 1372 C CA . VAL A 1 165 ? -33.488 23.808 27.748 1.00 66.88 165 VAL A CA 1
ATOM 1373 C C . VAL A 1 165 ? -34.769 24.632 27.792 1.00 66.88 165 VAL A C 1
ATOM 1375 O O . VAL A 1 165 ? -34.769 25.750 28.295 1.00 66.88 165 VAL A O 1
ATOM 1378 N N . ALA A 1 166 ? -35.841 24.102 27.209 1.00 61.94 166 ALA A N 1
ATOM 1379 C CA . ALA A 1 166 ? -37.184 24.574 27.507 1.00 61.94 166 ALA A CA 1
ATOM 1380 C C . ALA A 1 166 ? -37.590 23.959 28.850 1.00 61.94 166 ALA A C 1
ATOM 1382 O O . ALA A 1 166 ? -37.573 22.731 28.981 1.00 61.94 166 ALA A O 1
ATOM 1383 N N . ASP A 1 167 ? -37.907 24.804 29.830 1.00 64.00 167 ASP A N 1
ATOM 1384 C CA . ASP A 1 167 ? -38.508 24.355 31.083 1.00 64.00 167 ASP A CA 1
ATOM 1385 C C . ASP A 1 167 ? -39.828 23.641 30.752 1.00 64.00 167 ASP A C 1
ATOM 1387 O O . ASP A 1 167 ? -40.664 24.164 30.009 1.00 64.00 167 ASP A O 1
ATOM 1391 N N . LYS A 1 168 ? -39.960 22.403 31.233 1.00 55.59 168 LYS A N 1
ATOM 1392 C CA . LYS A 1 168 ? -41.196 21.617 31.188 1.00 55.59 168 LYS A CA 1
ATOM 1393 C C . LYS A 1 168 ? -41.937 21.753 32.503 1.00 55.59 168 LYS A C 1
ATOM 1395 O O . LYS A 1 168 ? -41.248 21.726 33.546 1.00 55.59 168 LYS A O 1
#

Foldseek 3Di:
DDDDDDDDQRHPPDPDGHPVVVVVVPDDPPPPPVPPPPPPPPPQQDPPPVRPDDGDDPPDDPDDCPPLDDPPDPDDHPVVVVCVVPVDPPPPPDDFDDPPDDPVVSVVVVVVVVVVPDPDDDDDDPPVPPCPPPDDDDDPQCPDPDHDPPVPPPPDCVVCVVVPDDDD

Radius of gyration: 32.13 Å; chains: 1; bounding box: 69×68×87 Å